Protein AF-A0A3D1J1N8-F1 (afdb_monomer)

Mean predicted aligned error: 2.47 Å

Secondary structure (DSSP,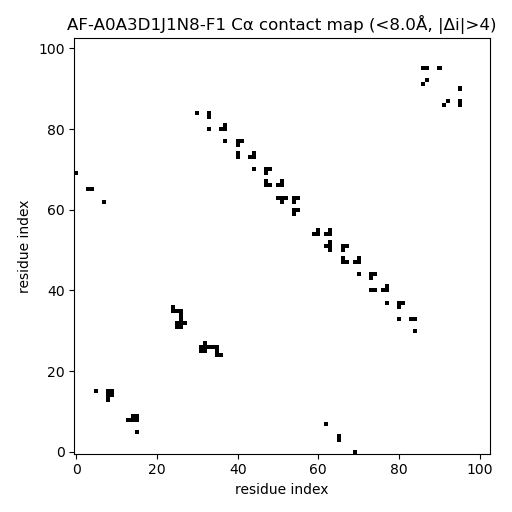 8-state):
-HHHHHHHHHHTT-----S-PPPP---SSHHHHHHHHHHHHHHHHHHHHHHHHHHHHTT-HHHHHHHHHHHHHHHHHHHHHHHHHHHHHHH-HHHHHHHTT--

Solvent-accessible surface area (backbone atoms only — not comparable to full-atom values): 5925 Å² total; per-residue (Å²): 110,70,66,63,51,45,54,51,33,46,74,72,73,46,81,70,80,85,81,79,77,75,88,82,73,80,46,93,44,74,71,43,36,48,50,34,49,47,54,50,41,55,51,47,46,51,54,35,55,54,48,31,55,52,21,60,76,70,68,35,63,68,62,23,51,56,32,47,59,51,41,54,55,41,50,54,51,43,55,51,43,53,49,50,54,54,43,30,74,73,61,35,62,71,54,45,55,60,64,66,74,62,136

Foldseek 3Di:
DVVVVCVVCVVVVHDDDPPDDDDQQDDPDPLSRLVSLLVVLVVLLVVLVVQLVVCVVVVVVVSNVVSVVVNVVSVVSNVVSVVLNVVCVVPPPVVSVVVVPDD

Structure (mmCIF, N/CA/C/O backbone):
data_AF-A0A3D1J1N8-F1
#
_entry.id   AF-A0A3D1J1N8-F1
#
loop_
_atom_site.group_PDB
_atom_site.id
_atom_site.type_symbol
_atom_site.label_atom_id
_atom_site.label_alt_id
_atom_site.label_comp_id
_atom_site.label_asym_id
_atom_site.label_entity_id
_atom_site.label_seq_id
_atom_site.pdbx_PDB_ins_code
_atom_site.Cartn_x
_atom_site.Cartn_y
_atom_site.Cartn_z
_atom_site.occupancy
_atom_site.B_iso_or_equiv
_atom_site.auth_seq_id
_atom_site.auth_comp_id
_atom_site.auth_asym_id
_atom_site.auth_atom_id
_atom_site.pdbx_PDB_model_num
ATOM 1 N N . HIS A 1 1 ? -9.414 -1.420 -0.899 1.00 96.06 1 HIS A N 1
ATOM 2 C CA . HIS A 1 1 ? -9.236 -1.183 0.558 1.00 96.06 1 HIS A CA 1
ATOM 3 C C . HIS A 1 1 ? -9.995 0.024 1.095 1.00 96.06 1 HIS A C 1
ATOM 5 O O . HIS A 1 1 ? -10.667 -0.114 2.110 1.00 96.06 1 HIS A O 1
ATOM 11 N N . ALA A 1 2 ? -9.916 1.187 0.434 1.00 97.25 2 ALA A N 1
ATOM 12 C CA . ALA A 1 2 ? -10.494 2.446 0.922 1.00 97.25 2 ALA A CA 1
ATOM 13 C C . ALA A 1 2 ? -11.968 2.350 1.369 1.00 97.25 2 ALA A C 1
ATOM 15 O O . ALA A 1 2 ? -12.300 2.830 2.446 1.00 97.25 2 ALA A O 1
ATOM 16 N N . ASP A 1 3 ? -12.828 1.672 0.604 1.00 98.06 3 ASP A N 1
ATOM 17 C CA . ASP A 1 3 ? -14.241 1.476 0.967 1.00 98.06 3 ASP A CA 1
ATOM 18 C C . ASP A 1 3 ? -14.417 0.731 2.308 1.00 98.06 3 ASP A C 1
ATOM 20 O O . ASP A 1 3 ? -15.134 1.194 3.197 1.00 98.06 3 ASP A O 1
ATOM 24 N N . LYS A 1 4 ? -13.675 -0.367 2.525 1.00 98.12 4 LYS A N 1
ATOM 25 C CA . LYS A 1 4 ? -13.696 -1.109 3.800 1.00 98.12 4 LYS A CA 1
ATOM 26 C C . LYS A 1 4 ? -13.285 -0.212 4.981 1.00 98.12 4 LYS A C 1
ATOM 28 O O . LYS A 1 4 ? -13.917 -0.263 6.035 1.00 98.12 4 LYS A O 1
ATOM 33 N N . LEU A 1 5 ? -12.261 0.630 4.799 1.00 98.44 5 LEU A N 1
ATOM 34 C CA . LEU A 1 5 ? -11.786 1.572 5.822 1.00 98.44 5 LEU A CA 1
ATOM 35 C C . LEU A 1 5 ? -12.830 2.649 6.139 1.00 98.44 5 LEU A C 1
ATOM 37 O O . LEU A 1 5 ? -13.107 2.904 7.308 1.00 98.44 5 LEU A O 1
ATOM 41 N N . VAL A 1 6 ? -13.441 3.247 5.114 1.00 98.44 6 VAL A N 1
ATOM 42 C CA . VAL A 1 6 ? -14.512 4.244 5.269 1.00 98.44 6 VAL A CA 1
ATOM 43 C C . VAL A 1 6 ? -15.680 3.654 6.056 1.00 98.44 6 VAL A C 1
ATOM 45 O O . VAL A 1 6 ? -16.103 4.236 7.057 1.00 98.44 6 VAL A O 1
ATOM 48 N N . ASN A 1 7 ? -16.143 2.465 5.665 1.00 98.38 7 ASN A N 1
ATOM 49 C CA . ASN A 1 7 ? -17.232 1.770 6.347 1.00 98.38 7 ASN A CA 1
ATOM 50 C C . ASN A 1 7 ? -16.875 1.437 7.803 1.00 98.38 7 ASN A C 1
ATOM 52 O O . ASN A 1 7 ? -17.705 1.618 8.697 1.00 98.38 7 ASN A O 1
ATOM 56 N N . ARG A 1 8 ? -15.631 1.014 8.076 1.00 98.44 8 ARG A N 1
ATOM 57 C CA . ARG A 1 8 ? -15.172 0.732 9.442 1.00 98.44 8 ARG A CA 1
ATOM 58 C C . ARG A 1 8 ? -15.127 1.991 10.310 1.00 98.44 8 ARG A C 1
ATOM 60 O O . ARG A 1 8 ? -15.599 1.946 11.443 1.00 98.44 8 ARG A O 1
ATOM 67 N N . ILE A 1 9 ? -14.621 3.107 9.783 1.00 98.50 9 ILE A N 1
ATOM 68 C CA . ILE A 1 9 ? -14.564 4.391 10.500 1.00 98.50 9 ILE A CA 1
ATOM 69 C C . ILE A 1 9 ? -15.976 4.879 10.846 1.00 98.50 9 ILE A C 1
ATOM 71 O O . ILE A 1 9 ? -16.224 5.245 11.993 1.00 98.50 9 ILE A O 1
ATOM 75 N N . LEU A 1 10 ? -16.908 4.838 9.888 1.00 98.56 10 LEU A N 1
ATOM 76 C CA . LEU A 1 10 ? -18.304 5.228 10.118 1.00 98.56 10 LEU A CA 1
ATOM 77 C C . LEU A 1 10 ? -18.989 4.326 11.155 1.00 98.56 10 LEU A C 1
ATOM 79 O O . LEU A 1 10 ? -19.700 4.826 12.024 1.00 98.56 10 LEU A O 1
ATOM 83 N N . MET A 1 11 ? -18.745 3.011 11.110 1.00 98.25 11 MET A N 1
ATOM 84 C CA . MET A 1 11 ? -19.296 2.058 12.083 1.00 98.25 11 MET A CA 1
ATOM 85 C C . MET A 1 11 ? -18.818 2.335 13.516 1.00 98.25 11 MET A C 1
ATOM 87 O O . MET A 1 11 ? -19.583 2.163 14.462 1.00 98.25 11 MET A O 1
ATOM 91 N N . LEU A 1 12 ? -17.584 2.819 13.675 1.00 98.25 12 LEU A N 1
ATOM 92 C CA . LEU A 1 12 ? -17.016 3.242 14.958 1.00 98.25 12 LEU A CA 1
ATOM 93 C C . LEU A 1 12 ? -17.433 4.671 15.372 1.00 98.25 12 LEU A C 1
ATOM 95 O O . LEU A 1 12 ? -16.947 5.181 16.379 1.00 98.25 12 LEU A O 1
ATOM 99 N N . GLY A 1 13 ? -18.322 5.328 14.615 1.00 98.19 13 GLY A N 1
ATOM 100 C CA . GLY A 1 13 ? -18.801 6.688 14.888 1.00 98.19 13 GLY A CA 1
ATOM 101 C C . GLY A 1 13 ? -17.821 7.803 14.503 1.00 98.19 13 GLY A C 1
ATOM 102 O O . GLY A 1 13 ? -18.006 8.948 14.912 1.00 98.19 13 GLY A O 1
ATOM 103 N N . GLY A 1 14 ? -16.773 7.484 13.740 1.00 98.25 14 GLY A N 1
ATOM 104 C CA . GLY A 1 14 ? -15.795 8.449 13.243 1.00 98.25 14 GLY A CA 1
ATOM 105 C C . GLY A 1 14 ? -16.231 9.150 11.953 1.00 98.25 14 GLY A C 1
ATOM 106 O O . GLY A 1 14 ? -17.189 8.755 11.289 1.00 98.25 14 GLY A O 1
ATOM 107 N N . LEU A 1 15 ? -15.479 10.184 11.568 1.00 98.38 15 LEU A N 1
ATOM 108 C CA . LEU A 1 15 ? -15.661 10.914 10.311 1.00 98.38 15 LEU A CA 1
ATOM 109 C C . LEU A 1 15 ? -14.485 10.612 9.364 1.00 98.38 15 LEU A C 1
ATOM 111 O O . LEU A 1 15 ? -13.386 11.123 9.595 1.00 98.38 15 LEU A O 1
ATOM 115 N N . PRO A 1 16 ? -14.667 9.780 8.321 1.00 97.94 16 PRO A N 1
ATOM 116 C CA . PRO A 1 16 ? -13.592 9.450 7.391 1.00 97.94 16 PRO A CA 1
ATOM 117 C C . PRO A 1 16 ? -13.169 10.689 6.593 1.00 97.94 16 PRO A C 1
ATOM 119 O O . PRO A 1 16 ? -14.004 11.457 6.116 1.00 97.94 16 PRO A O 1
ATOM 122 N N . ASN A 1 17 ? -11.860 10.881 6.428 1.00 96.94 17 ASN A N 1
ATOM 123 C CA . ASN A 1 17 ? -11.311 12.026 5.708 1.00 96.94 17 ASN A CA 1
ATOM 124 C C . ASN A 1 17 ? -10.891 11.634 4.284 1.00 96.94 17 ASN A C 1
ATOM 126 O O . ASN A 1 17 ? -9.908 10.923 4.106 1.00 96.94 17 ASN A O 1
ATOM 130 N N . LEU A 1 18 ? -11.621 12.140 3.285 1.00 96.38 18 LEU A N 1
ATOM 131 C CA . LEU A 1 18 ? -11.300 12.004 1.856 1.00 96.38 18 LEU A CA 1
ATOM 132 C C . LEU A 1 18 ? -10.851 13.334 1.215 1.00 96.38 18 LEU A C 1
ATOM 134 O O . LEU A 1 18 ? -10.634 13.397 0.010 1.00 96.38 18 LEU A O 1
ATOM 138 N N . GLN A 1 19 ? -10.741 14.413 1.997 1.00 96.88 19 GLN A N 1
ATOM 139 C CA . GLN A 1 19 ? -10.352 15.739 1.498 1.00 96.88 19 GLN A CA 1
ATOM 140 C C . GLN A 1 19 ? -8.832 15.928 1.489 1.00 96.88 19 GLN A C 1
ATOM 142 O O . GLN A 1 19 ? -8.299 16.660 0.657 1.00 96.88 19 GLN A O 1
ATOM 147 N N . ALA A 1 20 ? -8.127 15.282 2.421 1.00 94.44 20 ALA A N 1
ATOM 148 C CA . ALA A 1 20 ? -6.677 15.359 2.518 1.00 94.44 20 ALA A CA 1
ATOM 149 C C . ALA A 1 20 ? -6.010 14.346 1.575 1.00 94.44 20 ALA A C 1
ATOM 151 O O . ALA A 1 20 ? -5.858 13.173 1.916 1.00 94.44 20 ALA A O 1
ATOM 152 N N . LEU A 1 21 ? -5.580 14.814 0.401 1.00 94.31 21 LEU A N 1
ATOM 153 C CA . LEU A 1 21 ? -4.759 14.035 -0.523 1.00 94.31 21 LEU A CA 1
ATOM 154 C C . LEU A 1 21 ? -3.280 14.391 -0.336 1.00 94.31 21 LEU A C 1
ATOM 156 O O . LEU A 1 21 ? -2.877 15.541 -0.517 1.00 94.31 21 LEU A O 1
ATOM 160 N N . HIS A 1 22 ? -2.470 13.401 0.036 1.00 90.69 22 HIS A N 1
ATOM 161 C CA . HIS A 1 22 ? -1.022 13.568 0.149 1.00 90.69 22 HIS A CA 1
ATOM 162 C C . HIS A 1 22 ? -0.368 13.690 -1.233 1.00 90.69 22 HIS A C 1
ATOM 164 O O . HIS A 1 22 ? -0.972 13.401 -2.266 1.00 90.69 22 HIS A O 1
ATOM 170 N N . LYS A 1 23 ? 0.895 14.128 -1.254 1.00 94.62 23 LYS A N 1
ATOM 171 C CA . LYS A 1 23 ? 1.659 14.287 -2.494 1.00 94.62 23 LYS A CA 1
ATOM 172 C C . LYS A 1 23 ? 1.752 12.952 -3.240 1.00 94.62 23 LYS A C 1
ATOM 174 O O . LYS A 1 23 ? 2.239 11.970 -2.686 1.00 94.62 23 LYS A O 1
ATOM 179 N N . LEU A 1 24 ? 1.360 12.964 -4.510 1.00 96.44 24 LEU A N 1
ATOM 180 C CA . LEU A 1 24 ? 1.548 11.836 -5.415 1.00 96.44 24 LEU A CA 1
ATOM 181 C C . LEU A 1 24 ? 3.011 11.784 -5.877 1.00 96.44 24 LEU A C 1
ATOM 183 O O . LEU A 1 24 ? 3.605 12.817 -6.203 1.00 96.44 24 LEU A O 1
ATOM 187 N N . MET A 1 25 ? 3.593 10.587 -5.889 1.00 97.00 25 MET A N 1
ATOM 188 C CA . MET A 1 25 ? 4.915 10.335 -6.462 1.00 97.00 25 MET A CA 1
ATOM 189 C C . MET A 1 25 ? 4.704 9.826 -7.884 1.00 97.00 25 MET A C 1
ATOM 191 O O . MET A 1 25 ? 4.262 8.701 -8.068 1.00 97.00 25 MET A O 1
ATOM 195 N N . ILE A 1 26 ? 4.948 10.685 -8.873 1.00 98.06 26 ILE A N 1
ATOM 196 C CA . ILE A 1 26 ? 4.731 10.371 -10.288 1.00 98.06 26 ILE A CA 1
ATOM 197 C C . ILE A 1 26 ? 6.097 10.219 -10.952 1.00 98.06 26 ILE A C 1
ATOM 199 O O . ILE A 1 26 ? 6.865 11.179 -10.973 1.00 98.06 26 ILE A O 1
ATOM 203 N N . GLY A 1 27 ? 6.395 9.018 -11.447 1.00 97.62 27 GLY A N 1
ATOM 204 C CA . GLY A 1 27 ? 7.584 8.753 -12.258 1.00 97.62 27 GLY A CA 1
ATOM 205 C C . GLY A 1 27 ? 7.372 9.136 -13.723 1.00 97.62 27 GLY A C 1
ATOM 206 O O . GLY A 1 27 ? 6.244 9.119 -14.214 1.00 97.62 27 GLY A O 1
ATOM 207 N N . GLU A 1 28 ? 8.456 9.454 -14.428 1.00 98.31 28 GLU A N 1
ATOM 208 C CA . GLU A 1 28 ? 8.441 9.832 -15.851 1.00 98.31 28 GLU A CA 1
ATOM 209 C C . GLU A 1 28 ? 8.894 8.684 -16.771 1.00 98.31 28 GLU A C 1
ATOM 211 O O . GLU A 1 28 ? 8.859 8.790 -17.997 1.00 98.31 28 GLU A O 1
ATOM 216 N N . SER A 1 29 ? 9.288 7.552 -16.186 1.00 98.25 29 SER A N 1
ATOM 217 C CA . SER A 1 29 ? 9.633 6.317 -16.890 1.00 98.25 29 SER A CA 1
ATOM 218 C C . SER A 1 29 ? 9.140 5.089 -16.125 1.00 98.25 29 SER A C 1
ATOM 220 O O . SER A 1 29 ? 8.922 5.153 -14.918 1.00 98.25 29 SER A O 1
ATOM 222 N N . THR A 1 30 ? 8.991 3.943 -16.797 1.00 98.38 30 THR A N 1
ATOM 223 C CA . THR A 1 30 ? 8.534 2.700 -16.146 1.00 98.38 30 THR A CA 1
ATOM 224 C C . THR A 1 30 ? 9.375 2.303 -14.922 1.00 98.38 30 THR A C 1
ATOM 226 O O . THR A 1 30 ? 8.773 1.989 -13.897 1.00 98.38 30 THR A O 1
ATOM 229 N N . PRO A 1 31 ? 10.726 2.373 -14.941 1.00 98.44 31 PRO A N 1
ATOM 230 C CA . PRO A 1 31 ? 11.522 2.137 -13.734 1.00 98.44 31 PRO A CA 1
ATOM 231 C C . PRO A 1 31 ? 11.231 3.134 -12.605 1.00 98.44 31 PRO A C 1
ATOM 233 O O . PRO A 1 31 ? 11.156 2.745 -11.442 1.00 98.44 31 PRO A O 1
ATOM 236 N N . GLU A 1 32 ? 11.034 4.415 -12.929 1.00 98.56 32 GLU A N 1
ATOM 237 C CA . GLU A 1 32 ? 10.691 5.430 -11.927 1.00 98.56 32 GLU A CA 1
ATOM 238 C C . GLU A 1 32 ? 9.293 5.221 -11.345 1.00 98.56 32 GLU A C 1
ATOM 240 O O . GLU A 1 32 ? 9.112 5.399 -10.144 1.00 98.56 32 GLU A O 1
ATOM 245 N N . MET A 1 33 ? 8.319 4.827 -12.171 1.00 98.69 33 MET A N 1
ATOM 246 C CA . MET A 1 33 ? 6.957 4.508 -11.734 1.00 98.69 33 MET A CA 1
ATOM 247 C C . MET A 1 33 ? 6.972 3.329 -10.756 1.00 98.69 33 MET A C 1
ATOM 249 O O . MET A 1 33 ? 6.502 3.479 -9.633 1.00 98.69 33 MET A O 1
ATOM 253 N N . LEU A 1 34 ? 7.626 2.217 -11.120 1.00 98.62 34 LEU A N 1
ATOM 254 C CA . LEU A 1 34 ? 7.793 1.057 -10.233 1.00 98.62 34 LEU A CA 1
ATOM 255 C C . LEU A 1 34 ? 8.503 1.434 -8.923 1.00 98.62 34 LEU A C 1
ATOM 257 O O . LEU A 1 34 ? 8.107 0.992 -7.849 1.00 98.62 34 LEU A O 1
ATOM 261 N N . GLY A 1 35 ? 9.526 2.293 -8.984 1.00 98.50 35 GLY A N 1
ATOM 262 C CA . GLY A 1 35 ? 10.214 2.785 -7.788 1.00 98.50 35 GLY A CA 1
ATOM 263 C C . GLY A 1 35 ? 9.337 3.676 -6.897 1.00 98.50 35 GLY A C 1
ATOM 264 O O . GLY A 1 35 ? 9.425 3.604 -5.668 1.00 98.50 35 GLY A O 1
ATOM 265 N N . CYS A 1 36 ? 8.480 4.510 -7.494 1.00 98.50 36 CYS A N 1
ATOM 266 C CA . CYS A 1 36 ? 7.499 5.314 -6.766 1.00 98.50 36 CYS A CA 1
ATOM 267 C C . CY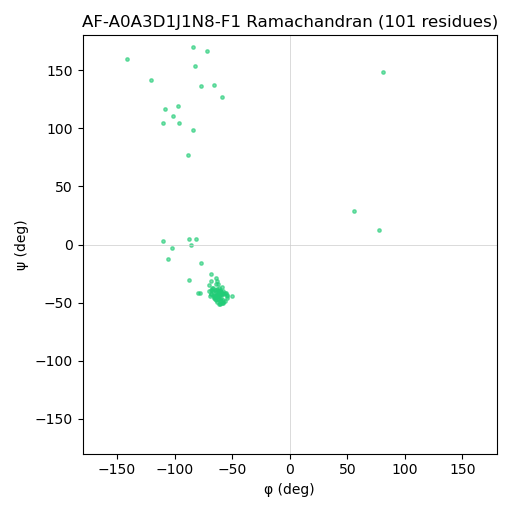S A 1 36 ? 6.467 4.425 -6.066 1.00 98.50 36 CYS A C 1
ATOM 269 O O . CYS A 1 36 ? 6.201 4.638 -4.880 1.00 98.50 36 CYS A O 1
ATOM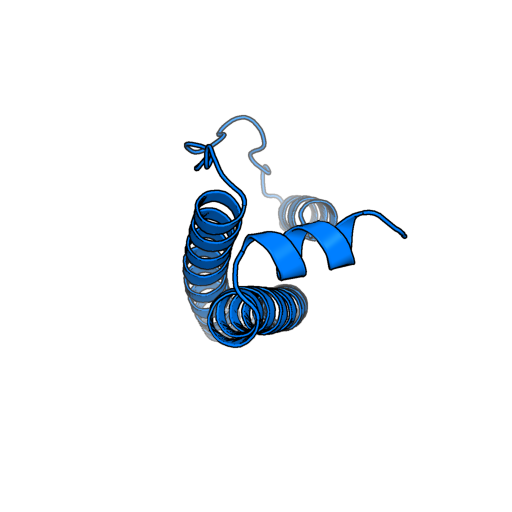 271 N N . ASP A 1 37 ? 5.953 3.415 -6.767 1.00 98.56 37 ASP A N 1
ATOM 272 C CA . ASP A 1 37 ? 4.964 2.476 -6.239 1.00 98.56 37 ASP A CA 1
ATOM 273 C C . ASP A 1 37 ? 5.558 1.631 -5.106 1.00 98.56 37 ASP A C 1
ATOM 275 O O . ASP A 1 37 ? 4.978 1.574 -4.023 1.00 98.56 37 ASP A O 1
ATOM 279 N N . LEU A 1 38 ? 6.776 1.096 -5.274 1.00 98.62 38 LEU A N 1
ATOM 280 C CA . LEU A 1 38 ? 7.469 0.343 -4.219 1.00 98.62 38 LEU A CA 1
ATOM 281 C C . LEU A 1 38 ? 7.634 1.176 -2.945 1.00 98.62 38 LEU A C 1
ATOM 283 O O . LEU A 1 38 ? 7.437 0.694 -1.825 1.00 98.62 38 LEU A O 1
ATOM 287 N N . LYS A 1 39 ? 7.992 2.454 -3.102 1.00 98.25 39 LYS A N 1
ATOM 288 C CA . LYS A 1 39 ? 8.130 3.374 -1.973 1.00 98.25 39 LYS A CA 1
ATOM 289 C C . LYS A 1 39 ? 6.783 3.650 -1.307 1.00 98.25 39 LYS A C 1
ATOM 291 O O . LYS A 1 39 ? 6.737 3.744 -0.080 1.00 98.25 39 LYS A O 1
ATOM 296 N N . LEU A 1 40 ? 5.713 3.807 -2.086 1.00 98.12 40 LEU A N 1
ATOM 297 C CA . LEU A 1 40 ? 4.364 4.005 -1.561 1.00 98.12 40 LEU A CA 1
ATOM 298 C C . LEU A 1 40 ? 3.905 2.786 -0.756 1.00 98.12 40 LEU A C 1
ATOM 300 O O . LEU A 1 40 ? 3.509 2.952 0.398 1.00 98.12 40 LEU A O 1
ATOM 304 N N . GLU A 1 41 ? 4.040 1.585 -1.316 1.00 98.31 41 GLU A N 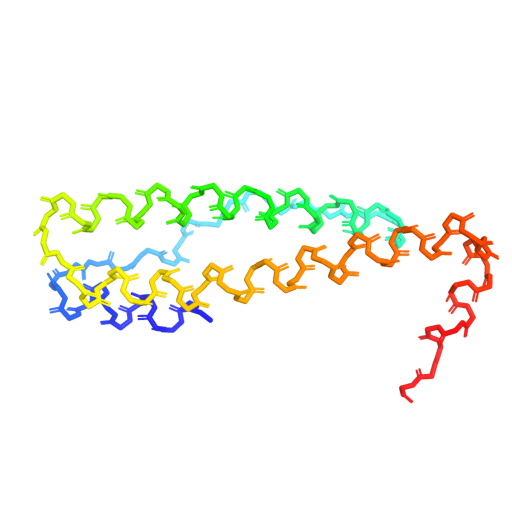1
ATOM 305 C CA . GLU A 1 41 ? 3.654 0.335 -0.655 1.00 98.31 41 GLU A CA 1
ATOM 306 C C . GLU A 1 41 ? 4.497 0.071 0.598 1.00 98.31 41 GLU A C 1
ATOM 308 O O . GLU A 1 41 ? 3.957 -0.271 1.644 1.00 98.31 41 GLU A O 1
ATOM 313 N N . SER A 1 42 ? 5.803 0.358 0.574 1.00 98.06 42 SER A N 1
ATOM 314 C CA . SER A 1 42 ? 6.660 0.250 1.768 1.00 98.06 42 SER A CA 1
ATOM 315 C C . SER A 1 42 ? 6.199 1.167 2.911 1.00 98.06 42 SER A C 1
ATOM 317 O O . SER A 1 42 ? 6.229 0.795 4.088 1.00 98.06 42 SER A O 1
ATOM 319 N N . MET A 1 43 ? 5.768 2.393 2.584 1.00 97.94 43 MET A N 1
ATOM 320 C CA . MET A 1 43 ? 5.201 3.314 3.575 1.00 97.94 43 MET A CA 1
ATOM 321 C C . MET A 1 43 ? 3.846 2.810 4.083 1.00 97.94 43 MET A C 1
ATOM 323 O O . MET A 1 43 ? 3.612 2.838 5.292 1.00 97.94 43 MET A O 1
ATOM 327 N N . ALA A 1 44 ? 2.986 2.319 3.187 1.00 97.31 44 ALA A N 1
ATOM 328 C CA . ALA A 1 44 ? 1.689 1.751 3.539 1.00 97.31 44 ALA A CA 1
ATOM 329 C C . ALA A 1 44 ? 1.843 0.537 4.467 1.00 97.31 44 ALA A C 1
ATOM 331 O O . ALA A 1 44 ? 1.225 0.506 5.530 1.00 97.31 44 ALA A O 1
ATOM 332 N N . GLN A 1 45 ? 2.744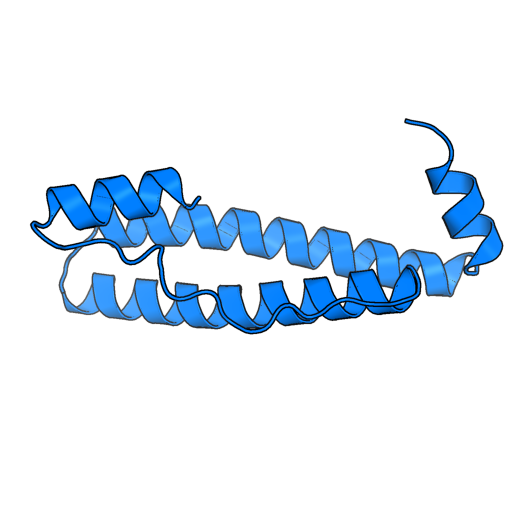 -0.393 4.143 1.00 98.50 45 GLN A N 1
ATOM 333 C CA . GLN A 1 45 ? 3.056 -1.578 4.944 1.00 98.50 45 GLN A CA 1
ATOM 334 C C . GLN A 1 45 ? 3.431 -1.198 6.379 1.00 98.50 45 GLN A C 1
ATOM 336 O O . GLN A 1 45 ? 2.917 -1.774 7.341 1.00 98.50 45 GLN A O 1
ATOM 341 N N . LYS A 1 46 ? 4.300 -0.191 6.541 1.00 98.56 46 LYS A N 1
ATOM 342 C CA . LYS A 1 46 ? 4.674 0.327 7.860 1.00 98.56 46 LYS A CA 1
ATOM 343 C C . LYS A 1 46 ? 3.454 0.872 8.609 1.00 98.56 46 LYS A C 1
ATOM 345 O O . LYS A 1 46 ? 3.227 0.485 9.753 1.00 98.56 46 LYS A O 1
ATOM 350 N N . THR A 1 47 ? 2.668 1.740 7.971 1.00 98.31 47 THR A N 1
ATOM 351 C CA . THR A 1 47 ? 1.469 2.338 8.580 1.00 98.31 47 THR A CA 1
ATOM 352 C C . THR A 1 47 ? 0.444 1.280 8.991 1.00 98.31 47 THR A C 1
ATOM 354 O O . THR A 1 47 ? -0.126 1.363 10.077 1.00 98.31 47 THR A O 1
ATOM 357 N N . VAL A 1 48 ? 0.234 0.255 8.167 1.00 98.38 48 VAL A N 1
ATOM 358 C CA . VAL A 1 48 ? -0.702 -0.836 8.457 1.00 98.38 48 VAL A CA 1
ATOM 359 C C . VAL A 1 48 ? -0.194 -1.701 9.614 1.00 98.38 48 VAL A C 1
ATOM 361 O O . VAL A 1 48 ? -0.967 -1.993 10.525 1.00 98.38 48 VAL A O 1
ATOM 364 N N . LYS A 1 49 ? 1.106 -2.033 9.666 1.00 98.69 49 LYS A N 1
ATOM 365 C CA . LYS A 1 49 ? 1.719 -2.760 10.799 1.00 98.69 49 LYS A CA 1
ATOM 366 C C . LYS A 1 49 ? 1.573 -1.999 12.123 1.00 98.69 49 LYS A C 1
ATOM 368 O O . LYS A 1 49 ? 1.243 -2.600 13.146 1.00 98.69 49 LYS A O 1
ATOM 373 N N . GLU A 1 50 ? 1.758 -0.680 12.106 1.00 98.69 50 GLU A N 1
ATOM 374 C CA . GLU A 1 50 ? 1.503 0.184 13.269 1.00 98.69 50 GLU A CA 1
ATOM 375 C C . GLU A 1 50 ? 0.012 0.183 13.661 1.00 98.69 50 GLU A C 1
ATOM 377 O O . GLU A 1 50 ? -0.317 0.073 14.845 1.00 98.69 50 GLU A O 1
ATOM 382 N N . GLY A 1 51 ? -0.895 0.222 12.678 1.00 98.50 51 GLY A N 1
ATOM 383 C CA . GLY A 1 51 ? -2.342 0.109 12.886 1.00 98.50 51 GLY A CA 1
ATOM 384 C C . GLY A 1 51 ? -2.761 -1.215 13.535 1.00 98.50 51 GLY A C 1
ATOM 385 O O . GLY A 1 51 ? -3.537 -1.210 14.490 1.00 98.50 51 GLY A O 1
ATOM 386 N N . ILE A 1 52 ? -2.195 -2.342 13.090 1.00 98.75 52 ILE A N 1
ATOM 387 C CA . ILE A 1 52 ? -2.418 -3.673 13.684 1.00 98.75 52 ILE A CA 1
ATOM 388 C C . ILE A 1 52 ? -2.028 -3.675 15.167 1.00 98.75 52 ILE A C 1
ATOM 390 O O . ILE A 1 52 ? -2.812 -4.124 16.006 1.00 98.75 52 ILE A O 1
ATOM 394 N N . ALA A 1 53 ? -0.849 -3.144 15.508 1.00 98.69 53 ALA A N 1
ATOM 395 C CA . ALA A 1 53 ? -0.379 -3.086 16.893 1.00 98.69 53 ALA A CA 1
ATOM 396 C C . ALA A 1 53 ? -1.283 -2.212 17.787 1.00 98.69 53 ALA A C 1
ATOM 398 O O . ALA A 1 53 ? -1.559 -2.565 18.940 1.00 98.69 53 ALA A O 1
ATOM 399 N N . ALA A 1 54 ? -1.784 -1.093 17.251 1.00 98.62 54 ALA A N 1
ATOM 400 C CA . ALA A 1 54 ? -2.727 -0.225 17.952 1.00 98.62 54 ALA A CA 1
ATOM 401 C C . ALA A 1 54 ? -4.075 -0.923 18.200 1.00 98.62 54 ALA A C 1
ATOM 403 O O . ALA A 1 54 ? -4.595 -0.873 19.317 1.00 98.62 54 ALA A O 1
ATOM 404 N N . CYS A 1 55 ? -4.612 -1.623 17.196 1.00 98.69 55 CYS A N 1
ATOM 405 C CA . CYS A 1 55 ? -5.835 -2.410 17.341 1.00 98.69 55 CYS A CA 1
ATOM 406 C C . CYS A 1 55 ? -5.682 -3.522 18.384 1.00 98.69 55 CYS A C 1
ATOM 408 O O . CYS A 1 55 ? -6.576 -3.698 19.207 1.00 98.69 55 CYS A O 1
ATOM 410 N N . GLU A 1 56 ? -4.545 -4.223 18.405 1.00 98.12 56 GLU A N 1
ATOM 411 C CA . GLU A 1 56 ? -4.286 -5.276 19.393 1.00 98.12 56 GLU A CA 1
ATOM 412 C C . GLU A 1 56 ? -4.250 -4.719 20.821 1.00 98.12 56 GLU A C 1
ATOM 414 O O . GLU A 1 56 ? -4.899 -5.253 21.719 1.00 98.12 56 GLU A O 1
ATOM 419 N N . THR A 1 57 ? -3.567 -3.589 21.017 1.00 98.62 57 THR A N 1
ATOM 420 C CA . THR A 1 57 ? -3.510 -2.897 22.316 1.00 98.62 57 THR A CA 1
ATOM 421 C C . THR A 1 57 ? -4.905 -2.493 22.805 1.00 98.62 57 THR A C 1
ATOM 423 O O . THR A 1 57 ? -5.194 -2.574 23.998 1.00 98.62 57 THR A O 1
ATOM 426 N N . ALA A 1 58 ? -5.788 -2.087 21.889 1.00 98.25 58 ALA A N 1
ATOM 427 C CA . ALA A 1 58 ? -7.166 -1.704 22.188 1.00 98.25 58 ALA A CA 1
ATOM 428 C C . ALA A 1 58 ? -8.157 -2.887 22.216 1.00 98.25 58 ALA A C 1
ATOM 430 O O . ALA A 1 58 ? -9.344 -2.670 22.456 1.00 98.25 58 ALA A O 1
ATOM 431 N N . SER A 1 59 ? -7.697 -4.122 21.971 1.00 98.50 59 SER A N 1
ATOM 432 C CA . SER A 1 59 ? -8.555 -5.306 21.781 1.00 98.50 59 SER A CA 1
ATOM 433 C C . SER A 1 59 ? -9.607 -5.142 20.664 1.00 98.50 59 SER A C 1
ATOM 435 O O . SER A 1 59 ? -10.676 -5.751 20.703 1.00 98.50 59 SER A O 1
ATOM 437 N N . ASP A 1 60 ? -9.318 -4.327 19.644 1.00 98.69 60 ASP A N 1
ATOM 438 C CA . ASP A 1 60 ? -10.161 -4.157 18.456 1.00 98.69 60 ASP A CA 1
ATOM 439 C C . ASP A 1 60 ? -9.799 -5.194 17.384 1.00 98.69 60 ASP A C 1
ATOM 441 O O . ASP A 1 60 ? -9.127 -4.915 16.386 1.00 98.69 60 ASP A O 1
ATOM 445 N N . TYR A 1 61 ? -10.260 -6.424 17.595 1.00 98.44 61 TYR A N 1
ATOM 446 C CA . TYR A 1 61 ? -9.914 -7.554 16.731 1.00 98.44 61 TYR A CA 1
ATOM 447 C C . TYR A 1 61 ? -10.505 -7.458 15.318 1.00 98.44 61 TYR A C 1
ATOM 449 O O . TYR A 1 61 ? -9.939 -8.013 14.378 1.00 98.44 61 TYR A O 1
ATOM 457 N N . VAL A 1 62 ? -11.619 -6.741 15.140 1.00 98.44 62 VAL A N 1
ATOM 458 C CA . VAL A 1 62 ? -12.267 -6.600 13.825 1.00 98.44 62 VAL A CA 1
ATOM 459 C C . VAL A 1 62 ? -11.516 -5.589 12.958 1.00 98.44 62 VAL A C 1
ATOM 461 O O . VAL A 1 62 ? -11.282 -5.857 11.782 1.00 98.44 62 VAL A O 1
ATOM 464 N N . SER A 1 63 ? -11.080 -4.455 13.523 1.00 98.69 63 SER A N 1
ATOM 465 C CA . SER A 1 63 ? -10.203 -3.526 12.792 1.00 98.69 63 SER A CA 1
ATOM 466 C C . SER A 1 63 ? -8.827 -4.137 12.541 1.00 98.69 63 SER A C 1
ATOM 468 O O . SER A 1 63 ? -8.277 -3.958 11.457 1.00 98.69 63 SER A O 1
ATOM 470 N N . ARG A 1 64 ? -8.293 -4.909 13.500 1.00 98.75 64 ARG A N 1
ATOM 471 C CA . ARG A 1 64 ? -7.046 -5.661 13.310 1.00 98.75 64 ARG A CA 1
ATOM 472 C C . ARG A 1 64 ? -7.137 -6.591 12.098 1.00 98.75 64 ARG A C 1
ATOM 474 O O . ARG A 1 64 ? -6.234 -6.575 11.272 1.00 98.75 64 ARG A O 1
ATOM 481 N N . ALA A 1 65 ? -8.209 -7.379 11.991 1.00 98.62 65 ALA A N 1
ATOM 482 C CA . ALA A 1 65 ? -8.414 -8.285 10.861 1.00 98.62 65 ALA A CA 1
ATOM 483 C C . ALA A 1 65 ? -8.497 -7.525 9.528 1.00 98.62 65 ALA A C 1
ATOM 485 O O . ALA A 1 65 ? -7.845 -7.911 8.568 1.00 98.62 65 ALA A O 1
ATOM 486 N N . LEU A 1 66 ? -9.203 -6.387 9.492 1.00 98.62 66 LEU A N 1
ATOM 487 C CA . LEU A 1 66 ? -9.226 -5.520 8.310 1.00 98.62 66 LEU A CA 1
ATOM 488 C C . LEU A 1 66 ? -7.824 -5.025 7.920 1.00 98.62 66 LEU A C 1
ATOM 490 O O . LEU A 1 66 ? -7.497 -4.987 6.738 1.00 98.62 66 LEU A O 1
ATOM 494 N N . PHE A 1 67 ? -7.003 -4.621 8.890 1.00 98.75 67 PHE A N 1
ATOM 495 C CA . PHE A 1 67 ? -5.628 -4.220 8.604 1.00 98.75 67 PHE A CA 1
ATOM 496 C C . PHE A 1 67 ? -4.748 -5.394 8.169 1.00 98.75 67 PHE A C 1
ATOM 498 O O . PHE A 1 67 ? -3.866 -5.181 7.349 1.00 98.75 67 PHE A O 1
ATOM 505 N N . GLN A 1 68 ? -4.996 -6.612 8.657 1.00 98.62 68 GLN A N 1
ATOM 506 C CA . GLN A 1 68 ? -4.297 -7.803 8.175 1.00 98.62 68 GLN A CA 1
ATOM 507 C C . GLN A 1 68 ? -4.607 -8.071 6.697 1.00 98.62 68 GLN A C 1
ATOM 509 O O . GLN A 1 68 ? -3.668 -8.202 5.926 1.00 98.62 68 GLN A O 1
ATOM 514 N N . ASP A 1 69 ? -5.881 -8.037 6.287 1.00 98.56 69 ASP A N 1
ATOM 515 C CA . ASP A 1 69 ? -6.258 -8.190 4.870 1.00 98.56 69 ASP A CA 1
ATOM 516 C C . ASP A 1 69 ? -5.534 -7.162 3.978 1.00 98.56 69 ASP A C 1
ATOM 518 O O . ASP A 1 69 ? -5.083 -7.471 2.883 1.00 98.56 69 ASP A O 1
ATOM 522 N N . ILE A 1 70 ? -5.439 -5.909 4.443 1.00 98.62 70 ILE A N 1
ATOM 523 C CA . ILE A 1 70 ? -4.748 -4.839 3.709 1.00 98.62 70 ILE A CA 1
ATOM 524 C C . ILE A 1 70 ? -3.241 -5.104 3.655 1.00 98.62 70 ILE A C 1
ATOM 526 O O . ILE A 1 70 ? -2.614 -4.825 2.638 1.00 98.62 70 ILE A O 1
ATOM 530 N N . LEU A 1 71 ? -2.657 -5.609 4.746 1.00 98.69 71 LEU A N 1
ATOM 531 C CA . LEU A 1 71 ? -1.237 -5.931 4.802 1.00 98.69 71 LEU A CA 1
ATOM 532 C C . LEU A 1 71 ? -0.880 -7.047 3.820 1.00 98.69 71 LEU A C 1
ATOM 534 O O . LEU A 1 71 ? 0.132 -6.918 3.139 1.00 98.69 71 LEU A O 1
ATOM 538 N N . ASP A 1 72 ? -1.703 -8.093 3.747 1.00 98.56 72 ASP A N 1
ATOM 539 C CA . ASP A 1 72 ? -1.488 -9.225 2.845 1.00 98.56 72 ASP A CA 1
ATOM 540 C C . ASP A 1 72 ? -1.472 -8.740 1.381 1.00 98.56 72 ASP A C 1
ATOM 542 O O . ASP A 1 72 ? -0.489 -8.956 0.675 1.00 98.56 72 ASP A O 1
ATOM 546 N N . ASP A 1 73 ? -2.480 -7.960 0.969 1.00 98.50 73 ASP A N 1
ATOM 547 C CA . ASP A 1 73 ? -2.545 -7.364 -0.375 1.00 98.50 73 ASP A CA 1
ATOM 548 C C . ASP A 1 73 ? -1.341 -6.427 -0.657 1.00 98.50 73 ASP A C 1
ATOM 550 O O . ASP A 1 73 ? -0.770 -6.438 -1.748 1.00 98.50 73 ASP A O 1
ATOM 554 N N . THR A 1 74 ? -0.914 -5.619 0.325 1.00 98.38 74 THR A N 1
ATOM 555 C CA . THR A 1 74 ? 0.273 -4.750 0.193 1.00 98.38 74 THR A CA 1
ATOM 556 C C . THR A 1 74 ? 1.564 -5.559 0.035 1.00 98.38 74 THR A C 1
ATOM 558 O O . THR A 1 74 ? 2.435 -5.169 -0.741 1.00 98.38 74 THR A O 1
ATOM 561 N N . GLU A 1 75 ? 1.728 -6.675 0.748 1.00 98.44 75 GLU A N 1
ATOM 562 C CA . GLU A 1 75 ? 2.919 -7.525 0.617 1.00 98.44 75 GLU A CA 1
ATOM 563 C C . GLU A 1 75 ? 2.951 -8.259 -0.734 1.00 98.44 75 GLU A C 1
ATOM 565 O O . GLU A 1 75 ? 4.023 -8.351 -1.335 1.00 98.44 75 GLU A O 1
ATOM 570 N N . GLU A 1 76 ? 1.796 -8.668 -1.273 1.00 98.62 76 GLU A N 1
ATOM 571 C CA . GLU A 1 76 ? 1.690 -9.185 -2.646 1.00 98.62 76 GLU A CA 1
ATOM 572 C C . GLU A 1 76 ? 2.074 -8.129 -3.695 1.00 98.62 76 GLU A C 1
ATOM 574 O O . GLU A 1 76 ? 2.806 -8.422 -4.645 1.00 98.62 76 GLU A O 1
ATOM 579 N N . HIS A 1 77 ? 1.634 -6.879 -3.518 1.00 98.44 77 HIS A N 1
ATOM 580 C CA . HIS A 1 77 ? 2.029 -5.784 -4.406 1.00 98.44 77 HIS A CA 1
ATOM 581 C C . HIS A 1 77 ? 3.539 -5.520 -4.359 1.00 98.44 77 HIS A C 1
ATOM 583 O O . HIS A 1 77 ? 4.159 -5.349 -5.408 1.00 98.44 77 HIS A O 1
ATOM 589 N N . ILE A 1 78 ? 4.145 -5.505 -3.166 1.00 98.75 78 ILE A N 1
ATOM 590 C CA . ILE A 1 78 ? 5.596 -5.321 -3.009 1.00 98.75 78 ILE A CA 1
ATOM 591 C C . ILE A 1 78 ? 6.356 -6.415 -3.764 1.00 98.75 78 ILE A C 1
ATOM 593 O O . ILE A 1 78 ? 7.223 -6.085 -4.574 1.00 98.75 78 ILE A O 1
ATOM 597 N N . ASP A 1 79 ? 6.000 -7.686 -3.560 1.00 98.69 79 ASP A N 1
ATOM 598 C CA . ASP A 1 79 ? 6.652 -8.820 -4.228 1.00 98.69 79 ASP A CA 1
ATOM 599 C C . ASP A 1 79 ? 6.545 -8.725 -5.759 1.00 98.69 79 ASP A C 1
ATOM 601 O O . ASP A 1 79 ? 7.529 -8.910 -6.488 1.00 98.69 79 ASP A O 1
ATOM 605 N N . TRP A 1 80 ? 5.366 -8.349 -6.265 1.00 98.75 80 TRP A N 1
ATOM 606 C CA . TRP A 1 80 ? 5.168 -8.145 -7.697 1.00 98.75 80 TRP A CA 1
ATOM 607 C C . TRP A 1 80 ? 6.062 -7.027 -8.247 1.00 98.75 80 TRP A C 1
ATOM 609 O O . TRP A 1 80 ? 6.716 -7.225 -9.278 1.00 98.75 80 TRP A O 1
ATOM 619 N N . ILE A 1 81 ? 6.125 -5.874 -7.567 1.00 98.75 81 ILE A N 1
ATOM 620 C CA . ILE A 1 81 ? 6.929 -4.718 -7.994 1.00 98.75 81 ILE A CA 1
ATOM 621 C C . ILE A 1 81 ? 8.423 -5.059 -7.968 1.00 98.75 81 ILE A C 1
ATOM 623 O O . ILE A 1 81 ? 9.134 -4.791 -8.941 1.00 98.75 81 ILE A O 1
ATOM 6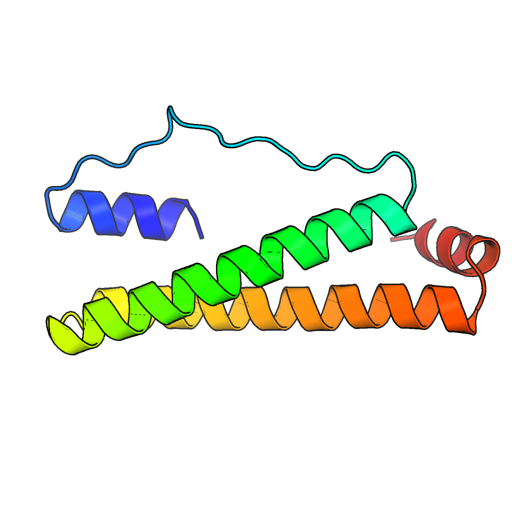27 N N . GLU A 1 82 ? 8.909 -5.681 -6.893 1.00 98.62 82 GLU A N 1
ATOM 628 C CA . GLU A 1 82 ? 10.306 -6.116 -6.777 1.00 98.62 82 GLU A CA 1
ATOM 629 C C . GLU A 1 82 ? 10.671 -7.122 -7.874 1.00 98.62 82 GLU A C 1
ATOM 631 O O . GLU A 1 82 ? 11.739 -7.024 -8.487 1.00 98.62 82 GLU A O 1
ATOM 636 N N . THR A 1 83 ? 9.751 -8.034 -8.199 1.00 98.69 83 THR A N 1
ATOM 637 C CA . THR A 1 83 ? 9.903 -8.968 -9.318 1.00 98.69 83 THR A CA 1
ATOM 638 C C . THR A 1 83 ? 10.019 -8.239 -10.656 1.00 98.69 83 THR A C 1
ATOM 640 O O . THR A 1 83 ? 10.884 -8.594 -11.461 1.00 98.69 83 THR A O 1
ATOM 643 N N . GLN A 1 84 ? 9.208 -7.204 -10.901 1.00 98.69 84 GLN A N 1
ATOM 644 C CA . GLN A 1 84 ? 9.284 -6.424 -12.142 1.00 98.69 84 GLN A CA 1
ATOM 645 C C . GLN A 1 84 ? 10.613 -5.676 -12.259 1.00 98.69 84 GLN A C 1
ATOM 647 O O . GLN A 1 84 ? 11.250 -5.709 -13.314 1.00 98.69 84 GLN A O 1
ATOM 652 N N . ILE A 1 85 ? 11.067 -5.048 -11.173 1.00 98.56 85 ILE A N 1
ATOM 653 C CA . ILE A 1 85 ? 12.362 -4.357 -11.124 1.00 98.56 85 ILE A CA 1
ATOM 654 C C . ILE A 1 85 ? 13.494 -5.351 -11.419 1.00 98.56 85 ILE A C 1
ATOM 656 O O . ILE A 1 85 ? 14.308 -5.122 -12.315 1.00 98.56 85 ILE A O 1
ATOM 660 N N . ALA A 1 86 ? 13.494 -6.508 -10.754 1.00 98.50 86 ALA A N 1
ATOM 661 C CA . ALA A 1 86 ? 14.487 -7.550 -10.993 1.00 98.50 86 ALA A CA 1
ATOM 662 C C . ALA A 1 86 ? 14.420 -8.121 -12.421 1.00 98.50 86 ALA A C 1
ATOM 664 O O . ALA A 1 86 ? 15.437 -8.556 -12.967 1.00 98.50 86 ALA A O 1
ATOM 665 N N . LEU A 1 87 ? 13.237 -8.156 -13.040 1.00 98.50 87 LEU A N 1
ATOM 666 C CA . LEU A 1 87 ? 13.079 -8.591 -14.423 1.00 98.50 87 LEU A CA 1
ATOM 667 C C . LEU A 1 87 ? 13.695 -7.574 -15.387 1.00 98.50 87 LEU A C 1
ATOM 669 O O . LEU A 1 87 ? 14.439 -7.985 -16.277 1.00 98.50 87 LEU A O 1
ATOM 673 N N . ILE A 1 88 ? 13.461 -6.274 -15.176 1.00 98.50 88 ILE A N 1
ATOM 674 C CA . ILE A 1 88 ? 14.101 -5.194 -15.944 1.00 98.50 88 ILE A CA 1
ATOM 675 C C . ILE A 1 88 ? 15.627 -5.336 -15.901 1.00 98.50 88 ILE A C 1
ATOM 677 O O . ILE A 1 88 ? 16.264 -5.265 -16.953 1.00 98.50 88 ILE A O 1
ATOM 681 N N . ASP A 1 89 ? 16.204 -5.619 -14.731 1.00 97.94 89 ASP A N 1
ATOM 682 C CA . ASP A 1 89 ? 17.651 -5.823 -14.577 1.00 97.94 89 ASP A CA 1
ATOM 683 C C . ASP A 1 89 ? 18.166 -7.054 -15.339 1.00 97.94 89 ASP A C 1
ATOM 685 O O . ASP A 1 89 ? 19.282 -7.054 -15.863 1.00 97.94 89 ASP A O 1
ATOM 689 N N . LYS A 1 90 ? 17.356 -8.115 -15.429 1.00 98.38 90 LYS A N 1
ATOM 690 C CA . LYS A 1 90 ? 17.730 -9.374 -16.094 1.00 98.38 90 LYS A CA 1
ATOM 691 C C . LYS A 1 90 ? 17.614 -9.315 -17.612 1.00 98.38 90 LYS A C 1
ATOM 693 O O . LYS A 1 90 ? 18.459 -9.886 -18.299 1.00 98.38 90 LYS A O 1
ATOM 698 N N . VAL A 1 91 ? 16.556 -8.695 -18.139 1.00 98.12 91 VAL A N 1
ATOM 699 C CA . VAL A 1 91 ? 16.249 -8.728 -19.583 1.00 98.12 91 VAL A CA 1
ATOM 700 C C . VAL A 1 91 ? 16.548 -7.412 -20.296 1.00 98.12 91 VAL A C 1
ATOM 702 O O . VAL A 1 91 ? 16.585 -7.384 -21.526 1.00 98.12 91 VAL A O 1
ATOM 705 N N . GLY A 1 92 ? 16.800 -6.338 -19.548 1.00 98.38 92 GLY A N 1
ATOM 706 C CA . GLY A 1 92 ? 16.956 -4.985 -20.064 1.00 98.38 92 GLY A CA 1
ATOM 707 C C . GLY A 1 92 ? 15.613 -4.299 -20.324 1.00 98.38 92 GLY A C 1
ATOM 708 O O . GLY A 1 92 ? 14.626 -4.926 -20.716 1.00 98.38 92 GLY A O 1
ATOM 709 N N . LEU A 1 93 ? 15.587 -2.973 -20.156 1.00 98.38 93 LEU A N 1
ATOM 710 C CA . LEU A 1 93 ? 14.358 -2.176 -20.230 1.00 98.38 93 LEU A CA 1
ATOM 711 C C . LEU A 1 93 ? 13.601 -2.338 -21.559 1.00 98.38 93 LEU A C 1
ATOM 713 O O . LEU A 1 93 ? 12.384 -2.459 -21.550 1.00 98.38 93 LEU A O 1
ATOM 717 N N . GLN A 1 94 ? 14.296 -2.378 -22.699 1.00 98.25 94 GLN A N 1
ATOM 718 C CA . GLN A 1 94 ? 13.642 -2.503 -24.011 1.00 98.25 94 GLN A CA 1
ATOM 719 C C . GLN A 1 94 ? 12.861 -3.817 -24.156 1.00 98.25 94 GLN A C 1
ATOM 721 O O . GLN A 1 94 ? 11.717 -3.797 -24.603 1.00 98.25 94 GLN A O 1
ATOM 726 N N . ASN A 1 95 ? 13.453 -4.940 -23.738 1.00 98.31 95 ASN A N 1
ATOM 727 C CA . ASN A 1 95 ? 12.800 -6.247 -23.804 1.00 98.31 95 ASN A CA 1
ATOM 728 C C . ASN A 1 95 ? 11.651 -6.339 -22.799 1.00 98.31 95 ASN A C 1
ATOM 730 O O . ASN A 1 95 ? 10.589 -6.850 -23.140 1.00 98.31 95 ASN A O 1
ATOM 734 N N . TYR A 1 96 ? 11.835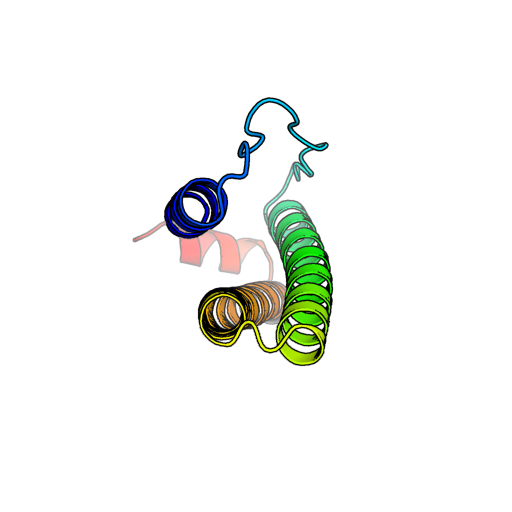 -5.800 -21.589 1.00 98.50 96 TYR A N 1
ATOM 735 C CA . TYR A 1 96 ? 10.758 -5.727 -20.605 1.00 98.50 96 TYR A CA 1
ATOM 736 C C . TYR A 1 96 ? 9.559 -4.951 -21.162 1.00 98.50 96 TYR A C 1
ATOM 738 O O . TYR A 1 96 ? 8.449 -5.466 -21.160 1.00 98.50 96 TYR A O 1
ATOM 746 N N . LEU A 1 97 ? 9.777 -3.754 -21.717 1.00 98.31 97 LEU A N 1
ATOM 747 C CA . LEU A 1 97 ? 8.700 -2.951 -22.305 1.00 98.31 97 LEU A CA 1
ATOM 748 C C . LEU A 1 97 ? 8.016 -3.664 -23.476 1.00 98.31 97 LEU A C 1
ATOM 750 O O 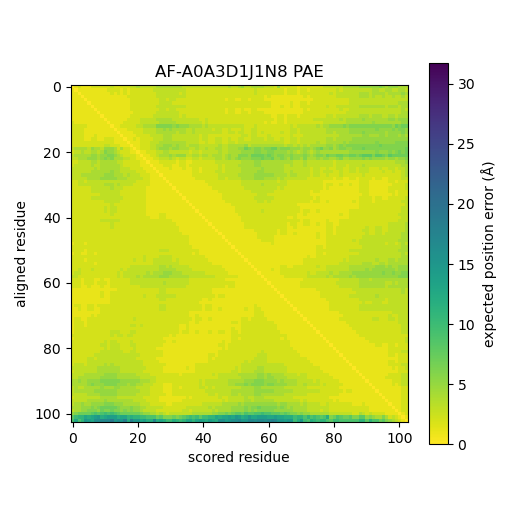. LEU A 1 97 ? 6.798 -3.583 -23.598 1.00 98.31 97 LEU A O 1
ATOM 754 N N . GLN A 1 98 ? 8.770 -4.395 -24.302 1.00 98.06 98 GLN A N 1
ATOM 755 C CA . GLN A 1 98 ? 8.198 -5.215 -25.371 1.00 98.06 98 GLN A CA 1
ATOM 756 C C . GLN A 1 98 ? 7.268 -6.310 -24.824 1.00 98.06 98 GLN A C 1
ATOM 758 O O . GLN A 1 98 ? 6.210 -6.544 -25.403 1.00 98.06 98 GLN A O 1
ATOM 763 N N . MET A 1 99 ? 7.632 -6.959 -23.710 1.00 96.38 99 MET A N 1
ATOM 764 C CA . MET A 1 99 ? 6.798 -7.981 -23.061 1.00 96.38 99 MET A CA 1
ATOM 765 C C . MET A 1 99 ? 5.475 -7.415 -22.523 1.00 96.38 99 MET A C 1
ATOM 767 O O . MET A 1 99 ? 4.495 -8.146 -22.478 1.00 96.38 99 MET A O 1
ATOM 771 N N . GLN A 1 100 ? 5.435 -6.131 -22.152 1.00 96.69 100 GLN A N 1
ATOM 772 C CA . GLN A 1 100 ? 4.245 -5.469 -21.596 1.00 96.69 100 GLN A CA 1
ATOM 773 C C . GLN A 1 100 ? 3.305 -4.872 -22.665 1.00 96.69 100 GLN A C 1
ATOM 775 O O . GLN A 1 100 ? 2.344 -4.187 -22.326 1.00 96.69 100 GLN A O 1
ATOM 780 N N . MET A 1 101 ? 3.573 -5.069 -23.963 1.00 96.12 101 MET A N 1
ATOM 781 C CA . MET A 1 101 ? 2.742 -4.4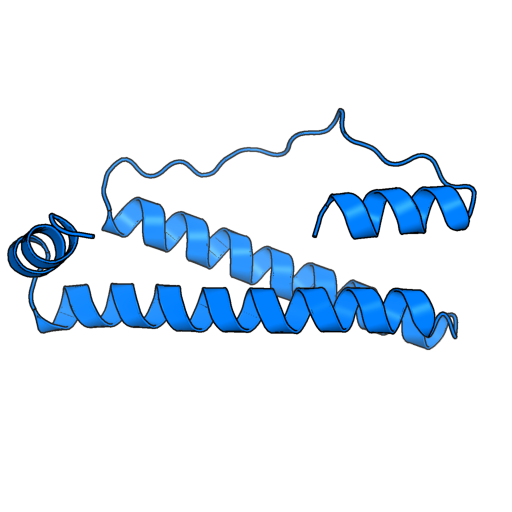98 -25.038 1.00 96.12 101 MET A CA 1
ATOM 782 C C . MET A 1 101 ? 1.418 -5.242 -25.273 1.00 96.12 101 MET A C 1
ATOM 784 O O . MET A 1 101 ? 0.547 -4.717 -25.966 1.00 96.12 101 MET A O 1
ATOM 788 N N . THR A 1 102 ? 1.283 -6.463 -24.760 1.00 92.56 102 THR A N 1
ATOM 789 C CA . THR A 1 102 ? 0.105 -7.325 -24.935 1.00 92.56 102 THR A CA 1
ATOM 790 C C . THR A 1 102 ? -0.502 -7.678 -23.582 1.00 92.56 102 THR A C 1
ATOM 792 O O . THR A 1 102 ? 0.254 -7.915 -22.642 1.00 92.56 102 THR A O 1
ATOM 795 N N . GLU A 1 103 ? -1.836 -7.729 -23.514 1.00 79.69 103 GLU A N 1
ATOM 796 C CA . GLU A 1 103 ? -2.604 -8.195 -22.342 1.00 79.69 103 GLU A CA 1
ATOM 797 C C . GLU A 1 103 ? -2.544 -9.718 -22.153 1.00 79.69 103 GLU A C 1
ATOM 799 O O . GLU A 1 103 ? -2.533 -10.447 -23.176 1.00 79.69 103 GLU A O 1
#

Sequence (103 aa):
HADKLVNRILMLGGLPNLQALHKLMIGESTPEMLGCDLKLESMAQKTVKEGIAACETASDYVSRALFQDILDDTEEHIDWIETQIALIDKVGLQNYLQMQMTE

Radius of gyration: 17.26 Å; Cα contacts (8 Å, |Δi|>4): 62; chains: 1; bounding box: 37×25×48 Å

pLDDT: mean 97.82, std 2.19, range [79.69, 98.75]

Nearest PDB structures (foldseek):
  4tod-assembly1_I  TM=1.003E+00  e=1.485E-09  Pseudomonas aeruginosa PAO1
  4to9-assembly1_H  TM=1.002E+00  e=1.766E-09  Pseudomonas aeruginosa PAO1
  4to9-assembly1_R  TM=1.003E+00  e=1.871E-09  Pseudomonas aeruginosa PAO1
  4to9-assembly1_N  TM=1.003E+00  e=2.100E-09  Pseudomonas aeruginosa PAO1
  5d8s-assembly1_K-2  TM=9.996E-01  e=3.740E-09  Pseudomonas aeruginosa PAO1